Protein AF-0000000084349546 (afdb_homodimer)

Organism: NCBI:txid76758

Nearest PDB structures (foldseek):
  8chu-assembly1_A  TM=6.123E-01  e=2.687E+00  Homo sapiens
  8chv-assembly1_D  TM=4.079E-01  e=4.717E+00  Homo sapiens
  2wuq-assembly1_B  TM=2.872E-01  e=3.767E+00  Streptomyces cacaoi
  4lid-assembly1_B  TM=3.387E-01  e=3.366E+00  Sulfolobus spindle-shaped virus 1
  8chu-assembly1_A  TM=6.122E-01  e=2.687E+00  Homo sapiens

Sequence (154 aa):
MARKQFAHHEAVSAVVPGESGYSAAVAVKALDGMGAPRFHKILEGQTFKTASDADDAAAARFEHLIDVDAEGQLIWDMARKQFAHHEAVSAVVPGESGYSAAVAVKALDGMGAPRFHKILEGQTFKTASDADDAAAARFEHLIDVDAEGQLIWD

Foldseek 3Di:
DDWDDADFKIKDWDWDADPQAIFTWIWIDTPVRPDGTDIGTDPPPDHDHYRVVRRVVNNVQVVQFDHQDPVRDTDGD/DDWDDADFKIKDWDWDADPQAIFTWIWIDTPVRPDGTDIGTDPPPDHDHYRVVRRVVNNVQVVQFDHQDPVRDTDGD

Structure (mmCIF, N/CA/C/O backbone):
data_AF-0000000084349546-model_v1
#
loop_
_entity.id
_entity.type
_entity.pdbx_description
1 polymer 'Uncharacterized protein'
#
loop_
_atom_site.group_PDB
_atom_site.id
_atom_site.type_symbol
_atom_site.label_atom_id
_atom_site.label_alt_id
_atom_site.label_comp_id
_atom_site.label_asym_id
_atom_site.label_entity_id
_atom_site.label_seq_id
_atom_site.pdbx_PDB_ins_code
_atom_site.Cartn_x
_atom_site.Cartn_y
_atom_site.Cartn_z
_atom_site.occupancy
_atom_site.B_iso_or_equiv
_atom_site.auth_seq_id
_atom_site.auth_comp_id
_atom_site.auth_asym_id
_atom_site.auth_atom_id
_atom_site.pdbx_PDB_model_num
ATOM 1 N N . MET A 1 1 ? 3.475 -6.93 2.195 1 87.31 1 MET A N 1
ATOM 2 C CA . MET A 1 1 ? 3.238 -6.047 1.057 1 87.31 1 MET A CA 1
ATOM 3 C C . MET A 1 1 ? 4.512 -5.863 0.239 1 87.31 1 MET A C 1
ATOM 5 O O . MET A 1 1 ? 5.391 -5.082 0.615 1 87.31 1 MET A O 1
ATOM 9 N N . ALA A 1 2 ? 4.586 -6.758 -0.776 1 93.69 2 ALA A N 1
ATOM 10 C CA . ALA A 1 2 ? 5.789 -6.777 -1.604 1 93.69 2 ALA A CA 1
ATOM 11 C C . ALA A 1 2 ? 6.055 -5.402 -2.217 1 93.69 2 ALA A C 1
ATOM 13 O O . ALA A 1 2 ? 5.125 -4.715 -2.639 1 93.69 2 ALA A O 1
ATOM 14 N N . ARG A 1 3 ? 7.402 -5.043 -2.281 1 95.06 3 ARG A N 1
ATOM 15 C CA . ARG A 1 3 ? 7.754 -3.705 -2.744 1 95.06 3 ARG A CA 1
ATOM 16 C C . ARG A 1 3 ? 8.977 -3.744 -3.658 1 95.06 3 ARG A C 1
ATOM 18 O O . ARG A 1 3 ? 9.875 -4.562 -3.465 1 95.06 3 ARG A O 1
ATOM 25 N N . LYS A 1 4 ? 8.906 -2.834 -4.605 1 96.75 4 LYS A N 1
ATOM 26 C CA . LYS A 1 4 ? 10.039 -2.561 -5.477 1 96.75 4 LYS A CA 1
ATOM 27 C C . LYS A 1 4 ? 10.18 -1.064 -5.75 1 96.75 4 LYS A C 1
ATOM 29 O O . LYS A 1 4 ? 9.18 -0.348 -5.828 1 96.75 4 LYS A O 1
ATOM 34 N N . GLN A 1 5 ? 11.477 -0.634 -5.77 1 96.19 5 GLN A N 1
ATOM 35 C CA . GLN A 1 5 ? 11.742 0.737 -6.195 1 96.19 5 GLN A CA 1
ATOM 36 C C . GLN A 1 5 ? 12.406 0.768 -7.57 1 96.19 5 GLN A C 1
ATOM 38 O O . GLN A 1 5 ? 13.352 0.016 -7.824 1 96.19 5 GLN A O 1
ATOM 43 N N . PHE A 1 6 ? 11.875 1.574 -8.414 1 96.88 6 PHE A N 1
ATOM 44 C CA . PHE A 1 6 ? 12.414 1.753 -9.758 1 96.88 6 PHE A CA 1
ATOM 45 C C . PHE A 1 6 ? 12.961 3.162 -9.938 1 96.88 6 PHE A C 1
ATOM 47 O O . PHE A 1 6 ? 13.133 3.896 -8.969 1 96.88 6 PHE A O 1
ATOM 54 N N . ALA A 1 7 ? 13.289 3.516 -11.219 1 95.81 7 ALA A N 1
ATOM 55 C CA . ALA A 1 7 ? 13.992 4.773 -11.469 1 95.81 7 ALA A CA 1
ATOM 56 C C . ALA A 1 7 ? 13.172 5.961 -10.977 1 95.81 7 ALA A C 1
ATOM 58 O O . ALA A 1 7 ? 13.711 6.879 -10.352 1 95.81 7 ALA A O 1
ATOM 59 N N . HIS A 1 8 ? 11.844 5.93 -11.211 1 94.81 8 HIS A N 1
ATOM 60 C CA . HIS A 1 8 ? 11.047 7.125 -10.945 1 94.81 8 HIS A CA 1
ATOM 61 C C . HIS A 1 8 ? 9.867 6.809 -10.031 1 94.81 8 HIS A C 1
ATOM 63 O O . HIS A 1 8 ? 9.172 7.715 -9.57 1 94.81 8 HIS A O 1
ATOM 69 N N . HIS A 1 9 ? 9.711 5.504 -9.766 1 96.31 9 HIS A N 1
ATOM 70 C CA . HIS A 1 9 ? 8.508 5.102 -9.047 1 96.31 9 HIS A CA 1
ATOM 71 C C . HIS A 1 9 ? 8.82 4.047 -7.992 1 96.31 9 HIS A C 1
ATOM 73 O O . HIS A 1 9 ? 9.805 3.311 -8.117 1 96.31 9 HIS A O 1
ATOM 79 N N . GLU A 1 10 ? 7.996 4.055 -6.941 1 96.75 10 GLU A N 1
ATOM 80 C CA . GLU A 1 10 ? 7.871 2.891 -6.07 1 96.75 10 GLU A CA 1
ATOM 81 C C . GLU A 1 10 ? 6.582 2.121 -6.355 1 96.75 10 GLU A C 1
ATOM 83 O O . GLU A 1 10 ? 5.555 2.719 -6.684 1 96.75 10 GLU A O 1
ATOM 88 N N . ALA A 1 11 ? 6.68 0.809 -6.277 1 97.5 11 ALA A N 1
ATOM 89 C CA . ALA A 1 11 ? 5.527 -0.067 -6.469 1 97.5 11 ALA A CA 1
ATOM 90 C C . ALA A 1 11 ? 5.344 -1.002 -5.273 1 97.5 11 ALA A C 1
ATOM 92 O O . ALA A 1 11 ? 6.32 -1.515 -4.727 1 97.5 11 ALA A O 1
ATOM 93 N N . VAL A 1 12 ? 4.098 -1.207 -4.844 1 96.88 12 VAL A N 1
ATOM 94 C CA . VAL A 1 12 ? 3.768 -2.082 -3.723 1 96.88 12 VAL A CA 1
ATOM 95 C C . VAL A 1 12 ? 2.594 -2.982 -4.102 1 96.88 12 VAL A C 1
ATOM 97 O O . VAL A 1 12 ? 1.617 -2.523 -4.695 1 96.88 12 VAL A O 1
ATOM 100 N N . SER A 1 13 ? 2.764 -4.273 -3.771 1 96.81 13 SER A N 1
ATOM 101 C CA . SER A 1 13 ? 1.6 -5.137 -3.934 1 96.81 13 SER A CA 1
ATOM 102 C C . SER A 1 13 ? 0.464 -4.715 -3.008 1 96.81 13 SER A C 1
ATOM 104 O O . SER A 1 13 ? 0.704 -4.293 -1.874 1 96.81 13 SER A O 1
ATOM 106 N N . ALA A 1 14 ? -0.783 -4.91 -3.537 1 94.75 14 ALA A N 1
ATOM 107 C CA . ALA A 1 14 ? -1.942 -4.398 -2.811 1 94.75 14 ALA A CA 1
ATOM 108 C C . ALA A 1 14 ? -3.188 -5.227 -3.113 1 94.75 14 ALA A C 1
ATOM 110 O O . ALA A 1 14 ? -3.137 -6.168 -3.908 1 94.75 14 ALA A O 1
ATOM 111 N N . VAL A 1 15 ? -4.211 -4.875 -2.279 1 94.38 15 VAL A N 1
ATOM 112 C CA . VAL A 1 15 ? -5.535 -5.469 -2.453 1 94.38 15 VAL A CA 1
ATOM 113 C C . VAL A 1 15 ? -6.582 -4.367 -2.584 1 94.38 15 VAL A C 1
ATOM 115 O O . VAL A 1 15 ? -6.535 -3.365 -1.865 1 94.38 15 VAL A O 1
ATOM 118 N N . VAL A 1 16 ? -7.496 -4.543 -3.506 1 89.56 16 VAL A N 1
ATOM 119 C CA . VAL A 1 16 ? -8.578 -3.582 -3.689 1 89.56 16 VAL A CA 1
ATOM 120 C C . VAL A 1 16 ? -9.922 -4.27 -3.471 1 89.56 16 VAL A C 1
ATOM 122 O O . VAL A 1 16 ? -10.25 -5.246 -4.152 1 89.56 16 VAL A O 1
ATOM 125 N N . PRO A 1 17 ? -10.633 -3.744 -2.445 1 86.62 17 PRO A N 1
ATOM 126 C CA . PRO A 1 17 ? -11.984 -4.301 -2.291 1 86.62 17 PRO A CA 1
ATOM 127 C C . PRO A 1 17 ? -12.914 -3.92 -3.439 1 86.62 17 PRO A C 1
ATOM 129 O O . PRO A 1 17 ? -12.789 -2.83 -4.004 1 86.62 17 PRO A O 1
ATOM 132 N N . GLY A 1 18 ? -13.773 -4.871 -3.818 1 81.88 18 GLY A N 1
ATOM 133 C CA . GLY A 1 18 ? -14.797 -4.613 -4.816 1 81.88 18 GLY A CA 1
ATOM 134 C C . GLY A 1 18 ? -16.141 -5.215 -4.465 1 81.88 18 GLY A C 1
ATOM 135 O O . GLY A 1 18 ? -16.297 -5.797 -3.391 1 81.88 18 GLY A O 1
ATOM 136 N N . GLU A 1 19 ? -17.125 -4.984 -5.324 1 82.5 19 GLU A N 1
ATOM 137 C CA . GLU A 1 19 ? -18.484 -5.449 -5.105 1 82.5 19 GLU A CA 1
ATOM 138 C C . GLU A 1 19 ? -18.547 -6.969 -5.008 1 82.5 19 GLU A C 1
ATOM 140 O O . GLU A 1 19 ? -19.328 -7.52 -4.223 1 82.5 19 GLU A O 1
ATOM 145 N N . SER A 1 20 ? -17.75 -7.68 -5.766 1 85.88 20 SER A N 1
ATOM 146 C CA . SER A 1 20 ? -17.812 -9.133 -5.848 1 85.88 20 SER A CA 1
ATOM 147 C C . SER A 1 20 ? -16.688 -9.781 -5.062 1 85.88 20 SER A C 1
ATOM 1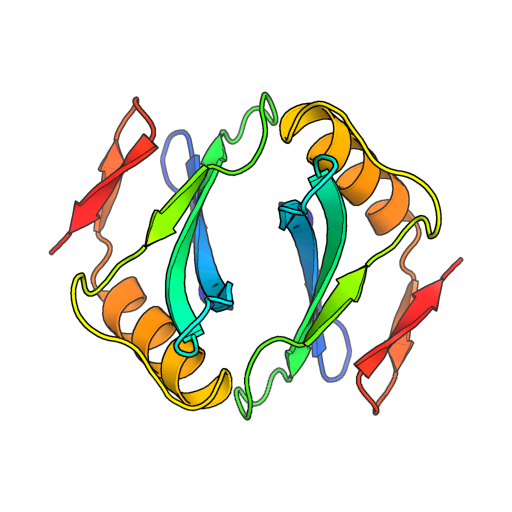49 O O . SER A 1 20 ? -16.453 -10.992 -5.172 1 85.88 20 SER A O 1
ATOM 151 N N . GLY A 1 21 ? -16.031 -9.008 -4.316 1 91.5 21 GLY A N 1
ATOM 152 C CA . GLY A 1 21 ? -14.891 -9.547 -3.588 1 91.5 21 GLY A CA 1
ATOM 153 C C . GLY A 1 21 ? -13.68 -8.633 -3.625 1 91.5 21 GLY A C 1
ATOM 154 O O . GLY A 1 21 ? -13.805 -7.418 -3.488 1 91.5 21 GLY A O 1
ATOM 155 N N . TYR A 1 22 ? -12.523 -9.344 -3.73 1 93.56 22 TYR A N 1
ATOM 156 C CA . TYR A 1 22 ? -11.266 -8.609 -3.688 1 93.56 22 TYR A CA 1
ATOM 157 C C . TYR A 1 22 ? -10.453 -8.844 -4.957 1 93.56 22 TYR A C 1
ATOM 159 O O . TYR A 1 22 ? -10.547 -9.906 -5.574 1 93.56 22 TYR A O 1
ATOM 167 N N . SER A 1 23 ? -9.742 -7.859 -5.344 1 94.69 23 SER A N 1
ATOM 168 C CA . SER A 1 23 ? -8.859 -7.98 -6.496 1 94.69 23 SER A CA 1
ATOM 169 C C . SER A 1 23 ? -7.402 -7.746 -6.102 1 94.69 23 SER A C 1
ATOM 171 O O . SER A 1 23 ? -7.117 -6.98 -5.18 1 94.69 23 SER A O 1
ATOM 173 N N . ALA A 1 24 ? -6.555 -8.461 -6.867 1 96.56 24 ALA A N 1
ATOM 174 C CA . ALA A 1 24 ? -5.129 -8.164 -6.781 1 96.56 24 ALA A CA 1
ATOM 175 C C . ALA A 1 24 ? -4.801 -6.852 -7.492 1 96.56 24 ALA A C 1
ATOM 177 O O . ALA A 1 24 ? -5.371 -6.551 -8.547 1 96.56 24 ALA A O 1
ATOM 178 N N . ALA A 1 25 ? -3.891 -6.105 -6.867 1 96 25 ALA A N 1
ATOM 179 C CA . ALA A 1 25 ? -3.535 -4.809 -7.441 1 96 25 ALA A CA 1
ATOM 180 C C . ALA A 1 25 ? -2.072 -4.473 -7.172 1 96 25 ALA A C 1
ATOM 182 O O . ALA A 1 25 ? -1.378 -5.207 -6.465 1 96 25 ALA A O 1
ATOM 183 N N . VAL A 1 26 ? -1.565 -3.502 -7.785 1 97.25 26 VAL A N 1
ATOM 184 C CA . VAL A 1 26 ? -0.281 -2.857 -7.535 1 97.25 26 VAL A CA 1
ATOM 185 C C . VAL A 1 26 ? -0.484 -1.353 -7.363 1 97.25 26 VAL A C 1
ATOM 187 O O . VAL A 1 26 ? -1.122 -0.707 -8.195 1 97.25 26 VAL A O 1
ATOM 190 N N . ALA A 1 27 ? -0.061 -0.833 -6.27 1 96.06 27 ALA A N 1
ATOM 191 C CA . ALA A 1 27 ? -0.014 0.611 -6.055 1 96.06 27 ALA A CA 1
ATOM 192 C C . ALA A 1 27 ? 1.32 1.189 -6.52 1 96.06 27 ALA A C 1
ATOM 194 O O . ALA A 1 27 ? 2.385 0.689 -6.145 1 96.06 27 ALA A O 1
ATOM 195 N N . VAL A 1 28 ? 1.267 2.246 -7.387 1 96.88 28 VAL A N 1
ATOM 196 C CA . VAL A 1 28 ? 2.463 2.885 -7.922 1 96.88 28 VAL A CA 1
ATOM 197 C C . VAL A 1 28 ? 2.477 4.363 -7.539 1 96.88 28 VAL A C 1
ATOM 199 O O . VAL A 1 28 ? 1.484 5.066 -7.727 1 96.88 28 VAL A O 1
ATOM 202 N N . LYS A 1 29 ? 3.537 4.84 -6.926 1 95.81 29 LYS A N 1
ATOM 203 C CA . LYS A 1 29 ? 3.691 6.258 -6.609 1 95.81 29 LYS A CA 1
ATOM 204 C C . LYS A 1 29 ? 5.035 6.789 -7.094 1 95.81 29 LYS A C 1
ATOM 206 O O . LYS A 1 29 ? 6.055 6.098 -6.996 1 95.81 29 LYS A O 1
ATOM 211 N N . ALA A 1 30 ? 5.004 8.031 -7.578 1 95.25 30 ALA A N 1
ATOM 212 C CA . ALA A 1 30 ? 6.25 8.68 -7.973 1 95.25 30 ALA A CA 1
ATOM 213 C C . ALA A 1 30 ? 7.145 8.93 -6.762 1 95.25 30 ALA A C 1
ATOM 215 O O . ALA A 1 30 ? 6.652 9.25 -5.676 1 95.25 30 ALA A O 1
ATOM 216 N N . LEU A 1 31 ? 8.484 8.867 -7.004 1 94.19 31 LEU A N 1
ATOM 217 C CA . LEU A 1 31 ? 9.438 8.977 -5.906 1 94.19 31 LEU A CA 1
ATOM 218 C C . LEU A 1 31 ? 9.562 10.43 -5.441 1 94.19 31 LEU A C 1
ATOM 220 O O . LEU A 1 31 ? 10.039 10.688 -4.336 1 94.19 31 LEU A O 1
ATOM 224 N N . ASP A 1 32 ? 9.188 11.289 -6.324 1 88.69 32 ASP A N 1
ATOM 225 C CA . ASP A 1 32 ? 9.297 12.688 -5.934 1 88.69 32 ASP A CA 1
ATOM 226 C C . ASP A 1 32 ? 8.148 13.102 -5.016 1 88.69 32 ASP A C 1
ATOM 228 O O . ASP A 1 32 ? 8.109 14.227 -4.527 1 88.69 32 ASP A O 1
ATOM 232 N N . GLY A 1 33 ? 7.246 12.234 -4.75 1 82.5 33 GLY A N 1
ATOM 233 C CA . GLY A 1 33 ? 6.203 12.406 -3.754 1 82.5 33 GLY A CA 1
ATOM 234 C C . GLY A 1 33 ? 4.992 13.164 -4.281 1 82.5 33 GLY A C 1
ATOM 235 O O . GLY A 1 33 ? 4.012 13.352 -3.562 1 82.5 33 GLY A O 1
ATOM 236 N N . MET A 1 34 ? 5.129 13.516 -5.5 1 80.44 34 MET A N 1
ATOM 237 C CA . MET A 1 34 ? 4.027 14.281 -6.078 1 80.44 34 MET A CA 1
ATOM 238 C C . MET A 1 34 ? 2.916 13.359 -6.562 1 80.44 34 MET A C 1
ATOM 240 O O . MET A 1 34 ? 3.184 12.32 -7.16 1 80.44 34 MET A O 1
ATOM 244 N N . GLY A 1 35 ? 1.755 13.758 -6.094 1 83.88 35 GLY A N 1
ATOM 245 C CA . GLY A 1 35 ? 0.602 13.008 -6.566 1 83.88 35 GLY A CA 1
ATOM 246 C C . GLY A 1 35 ? 0.258 11.82 -5.688 1 83.88 35 GLY A C 1
ATOM 247 O O . GLY A 1 35 ? 1.022 11.469 -4.785 1 83.88 35 GLY A O 1
ATOM 248 N N . ALA A 1 36 ? -0.861 11.227 -5.816 1 90.94 36 ALA A N 1
ATOM 249 C CA . ALA A 1 36 ? -1.349 10.07 -5.07 1 90.94 36 ALA A CA 1
ATOM 250 C C . ALA A 1 36 ? -0.912 8.766 -5.73 1 90.94 36 ALA A C 1
ATOM 252 O O . ALA A 1 36 ? -0.563 8.75 -6.914 1 90.94 36 ALA A O 1
ATOM 253 N N . PRO A 1 37 ? -0.822 7.699 -4.934 1 93.94 37 PRO A N 1
ATOM 254 C CA . PRO A 1 37 ? -0.562 6.41 -5.578 1 93.94 37 PRO A CA 1
ATOM 255 C C . PRO A 1 37 ? -1.616 6.047 -6.621 1 93.94 37 PRO A C 1
ATOM 257 O O . PRO A 1 37 ? -2.803 6.324 -6.426 1 93.94 37 PRO A O 1
ATOM 260 N N . ARG A 1 38 ? -1.111 5.527 -7.781 1 91.56 38 ARG A N 1
ATOM 261 C CA . ARG A 1 38 ? -1.991 4.941 -8.789 1 91.56 38 ARG A CA 1
ATOM 262 C C . ARG A 1 38 ? -2.16 3.441 -8.562 1 91.56 38 ARG A C 1
ATOM 264 O O . ARG A 1 38 ? -1.175 2.709 -8.453 1 91.56 38 ARG A O 1
ATOM 271 N N . PHE A 1 39 ? -3.512 3.068 -8.5 1 92.06 39 PHE A N 1
ATOM 272 C CA . PHE A 1 39 ? -3.781 1.653 -8.266 1 92.06 39 PHE A CA 1
ATOM 273 C C . PHE A 1 39 ? -4.031 0.926 -9.578 1 92.06 39 PHE A C 1
ATOM 275 O O . PHE A 1 39 ? -4.895 1.328 -10.367 1 92.06 39 PHE A O 1
ATOM 282 N N . HIS A 1 40 ? -3.326 -0.122 -9.828 1 94.69 40 HIS A N 1
ATOM 283 C CA . HIS A 1 40 ? -3.506 -0.989 -10.984 1 94.69 40 HIS A CA 1
ATOM 284 C C . HIS A 1 40 ? -4.047 -2.354 -10.578 1 94.69 40 HIS A C 1
ATOM 286 O O . HIS A 1 40 ? -3.342 -3.143 -9.945 1 94.69 40 HIS A O 1
ATOM 292 N N . LYS A 1 41 ? -5.273 -2.576 -10.898 1 93.88 41 LYS A N 1
ATOM 293 C CA . LYS A 1 41 ? -5.715 -3.963 -10.773 1 93.88 41 LYS A CA 1
ATOM 294 C C . LYS A 1 41 ? -4.918 -4.879 -11.703 1 93.88 41 LYS A C 1
ATOM 296 O O . LYS A 1 41 ? -4.672 -4.539 -12.859 1 93.88 41 LYS A O 1
ATOM 301 N N . ILE A 1 42 ? -4.551 -5.895 -11.062 1 96.62 42 ILE A N 1
ATOM 302 C CA . ILE A 1 42 ? -3.807 -6.863 -11.859 1 96.62 42 ILE A CA 1
ATOM 303 C C . ILE A 1 42 ? -4.551 -8.195 -11.875 1 96.62 42 ILE A C 1
ATOM 305 O O . ILE A 1 42 ? -5.473 -8.414 -11.086 1 96.62 42 ILE A O 1
ATOM 309 N N . LEU A 1 43 ? -4.195 -9.078 -12.75 1 94.94 43 LEU A N 1
ATOM 310 C CA . LEU A 1 43 ? -4.938 -10.312 -12.961 1 94.94 43 LEU A CA 1
ATOM 311 C C . LEU A 1 43 ? -6.375 -10.023 -13.367 1 94.94 43 LEU A C 1
ATOM 313 O O . LEU A 1 43 ? -7.316 -10.523 -12.75 1 94.94 43 LEU A O 1
ATOM 317 N N . GLU A 1 44 ? -6.488 -9.281 -14.398 1 88.62 44 GLU A N 1
ATOM 318 C CA . GLU A 1 44 ? -7.789 -8.797 -14.859 1 88.62 44 GLU A CA 1
ATOM 319 C C . GLU A 1 44 ? -8.773 -9.953 -15.039 1 88.62 44 GLU A C 1
ATOM 321 O O . GLU A 1 44 ? -8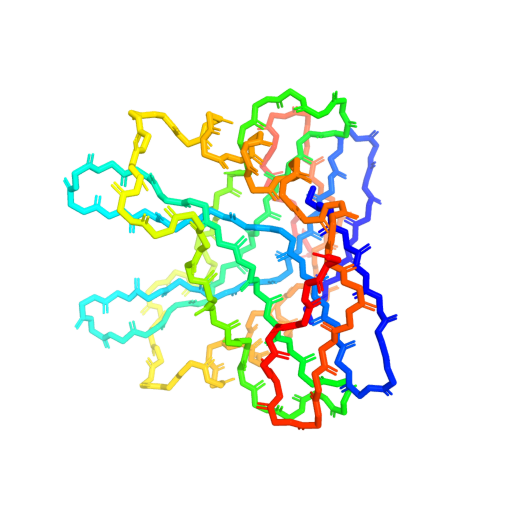.422 -10.992 -15.586 1 88.62 44 GLU A O 1
ATOM 326 N N . GLY A 1 45 ? -9.93 -9.734 -14.617 1 88.06 45 GLY A N 1
ATOM 327 C CA . GLY A 1 45 ? -10.969 -10.742 -14.742 1 88.06 45 GLY A CA 1
ATOM 328 C C . GLY A 1 45 ? -11.016 -11.703 -13.57 1 88.06 45 GLY A C 1
ATOM 329 O O . GLY A 1 45 ? -11.938 -12.508 -13.461 1 88.06 45 GLY A O 1
ATOM 330 N N . GLN A 1 46 ? -10.078 -11.672 -12.773 1 93.38 46 GLN A N 1
ATOM 331 C CA . GLN A 1 46 ? -10.031 -12.562 -11.617 1 93.38 46 GLN A CA 1
ATOM 332 C C . GLN A 1 46 ? -10.383 -11.82 -10.336 1 93.38 46 GLN A C 1
ATOM 334 O O . GLN A 1 46 ? -9.852 -10.742 -10.07 1 93.38 46 GLN A O 1
ATOM 339 N N . THR A 1 47 ? -11.375 -12.367 -9.609 1 94.88 47 THR A N 1
ATOM 340 C CA . THR A 1 47 ? -11.719 -11.891 -8.273 1 94.88 47 THR A CA 1
ATOM 341 C C . THR A 1 47 ? -11.578 -13.008 -7.25 1 94.88 47 THR A C 1
ATOM 343 O O . THR A 1 47 ? -11.625 -14.188 -7.598 1 94.88 47 THR A O 1
ATOM 346 N N . PHE A 1 48 ? -11.344 -12.531 -6.027 1 96.31 48 PHE A N 1
ATOM 347 C CA . PHE A 1 48 ? -11.109 -13.492 -4.957 1 96.31 48 PHE A CA 1
ATOM 348 C C . PHE A 1 48 ? -12.141 -13.32 -3.846 1 96.31 48 PHE A C 1
ATOM 350 O O . PHE A 1 48 ? -12.578 -12.203 -3.566 1 96.31 48 PHE A O 1
ATOM 357 N N . LYS A 1 49 ? -12.492 -14.336 -3.211 1 94.56 49 LYS A N 1
ATOM 358 C CA . LYS A 1 49 ? -13.484 -14.289 -2.139 1 94.56 49 LYS A CA 1
ATOM 359 C C . LYS A 1 49 ? -12.922 -13.602 -0.898 1 94.56 49 LYS A C 1
ATOM 361 O O . LYS A 1 49 ? -13.641 -12.883 -0.199 1 94.56 49 LYS A O 1
ATOM 366 N N . THR A 1 50 ? -11.633 -13.812 -0.691 1 93.25 50 THR A N 1
ATOM 367 C CA . THR A 1 50 ? -11.062 -13.242 0.521 1 93.25 50 THR A CA 1
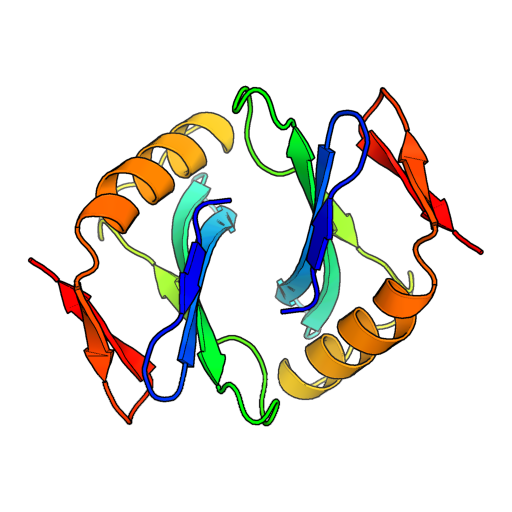ATOM 368 C C . THR A 1 50 ? -9.93 -12.281 0.18 1 93.25 50 THR A C 1
ATOM 370 O O . THR A 1 50 ? -9.258 -12.43 -0.845 1 93.25 50 THR A O 1
ATOM 373 N N . ALA A 1 51 ? -9.758 -11.383 1.087 1 93.38 51 ALA A N 1
ATOM 374 C CA . ALA A 1 51 ? -8.648 -10.445 0.944 1 93.38 51 ALA A CA 1
ATOM 375 C C . ALA A 1 51 ? -7.312 -11.18 0.948 1 93.38 51 ALA A C 1
ATOM 377 O O . ALA A 1 51 ? -6.383 -10.789 0.235 1 93.38 51 ALA A O 1
ATOM 378 N N . SER A 1 52 ? -7.219 -12.211 1.775 1 94.12 52 SER A N 1
ATOM 379 C CA . SER A 1 52 ? -5.977 -12.969 1.905 1 94.12 52 SER A CA 1
ATOM 380 C C . SER A 1 52 ? -5.586 -13.625 0.584 1 94.12 52 SER A C 1
ATOM 382 O O . SER A 1 52 ? -4.418 -13.594 0.191 1 94.12 52 SER A O 1
ATOM 384 N N . ASP A 1 53 ? -6.543 -14.188 -0.072 1 94.75 53 ASP A N 1
ATOM 385 C CA . ASP A 1 53 ? -6.262 -14.812 -1.362 1 94.75 53 ASP A CA 1
ATOM 386 C C . ASP A 1 53 ? -5.809 -13.773 -2.385 1 94.75 53 ASP A C 1
ATOM 388 O O . ASP A 1 53 ? -4.883 -14.023 -3.162 1 94.75 53 ASP A O 1
ATOM 392 N N . ALA A 1 54 ? -6.488 -12.711 -2.381 1 95.31 54 ALA A N 1
ATOM 393 C CA . ALA A 1 54 ? -6.125 -11.633 -3.299 1 95.31 54 ALA A CA 1
ATOM 394 C C . ALA A 1 54 ? -4.707 -11.141 -3.027 1 95.31 54 ALA A C 1
ATOM 396 O O . ALA A 1 54 ? -3.947 -10.867 -3.961 1 95.31 54 ALA A O 1
ATOM 397 N N . ASP A 1 55 ? -4.359 -11.016 -1.771 1 95.88 55 ASP A N 1
ATOM 398 C CA . ASP A 1 55 ? -3.031 -10.562 -1.366 1 95.88 55 ASP A CA 1
ATOM 399 C C . ASP A 1 55 ? -1.951 -11.531 -1.834 1 95.88 55 ASP A C 1
ATOM 401 O O . ASP A 1 55 ? -0.903 -11.117 -2.33 1 95.88 55 ASP A O 1
ATOM 405 N N . ASP A 1 56 ? -2.174 -12.805 -1.637 1 95.56 56 ASP A N 1
ATOM 406 C CA . ASP A 1 56 ? -1.227 -13.82 -2.086 1 95.56 56 ASP A CA 1
ATOM 407 C C . ASP A 1 56 ? -1.021 -13.75 -3.598 1 95.56 56 ASP A C 1
ATOM 409 O O . ASP A 1 56 ? 0.11 -13.836 -4.078 1 95.56 56 ASP A O 1
ATOM 413 N N . ALA A 1 57 ? -2.107 -13.594 -4.246 1 96.5 57 ALA A N 1
ATOM 414 C CA . ALA A 1 57 ? -2.047 -13.516 -5.703 1 96.5 57 ALA A CA 1
ATOM 415 C C . ALA A 1 57 ? -1.295 -12.266 -6.148 1 96.5 57 ALA A C 1
ATOM 417 O O . ALA A 1 57 ? -0.485 -12.312 -7.078 1 96.5 57 ALA A O 1
ATOM 418 N N . ALA A 1 58 ? -1.632 -11.148 -5.551 1 96.88 58 ALA A N 1
ATOM 419 C CA . ALA A 1 58 ? -0.935 -9.906 -5.859 1 96.88 58 ALA A CA 1
ATOM 420 C C . ALA A 1 58 ? 0.569 -10.055 -5.645 1 96.88 58 ALA A C 1
ATOM 422 O O . ALA A 1 58 ? 1.365 -9.656 -6.5 1 96.88 58 ALA A O 1
ATOM 423 N N . ALA A 1 59 ? 0.95 -10.641 -4.5 1 96.56 59 ALA A N 1
ATOM 424 C CA . ALA A 1 59 ? 2.359 -10.82 -4.164 1 96.56 59 ALA A CA 1
ATOM 425 C C . ALA A 1 59 ? 3.055 -11.719 -5.18 1 96.56 59 ALA A C 1
ATOM 427 O O . ALA A 1 59 ? 4.176 -11.438 -5.609 1 96.56 59 ALA A O 1
ATOM 428 N N . ALA A 1 60 ? 2.357 -12.773 -5.504 1 96.31 60 ALA A N 1
ATOM 429 C CA . ALA A 1 60 ? 2.93 -13.719 -6.461 1 96.31 60 ALA A CA 1
ATOM 430 C C . ALA A 1 60 ? 3.154 -13.047 -7.816 1 96.31 60 ALA A C 1
ATOM 432 O O . ALA A 1 60 ? 4.227 -13.188 -8.414 1 96.31 60 ALA A O 1
ATOM 433 N N . ARG A 1 61 ? 2.146 -12.344 -8.328 1 97.06 61 ARG A N 1
ATOM 434 C CA . ARG A 1 61 ? 2.281 -11.68 -9.625 1 97.06 61 ARG A CA 1
ATOM 435 C C . ARG A 1 61 ? 3.328 -10.57 -9.562 1 97.06 61 ARG A C 1
ATOM 437 O O . ARG A 1 61 ? 4.055 -10.344 -10.531 1 97.06 61 ARG A O 1
ATOM 444 N N . PHE A 1 62 ? 3.422 -9.891 -8.43 1 97.38 62 PHE A N 1
ATOM 445 C CA . PHE A 1 62 ? 4.336 -8.773 -8.211 1 97.38 62 PHE A CA 1
ATOM 446 C C . PHE A 1 62 ? 5.781 -9.211 -8.398 1 97.38 62 PHE A C 1
ATOM 448 O O . PHE A 1 62 ? 6.617 -8.43 -8.859 1 97.38 62 PHE A O 1
ATOM 455 N N . GLU A 1 63 ? 6.09 -10.461 -8.117 1 97.38 63 GLU A N 1
ATOM 456 C CA . GLU A 1 63 ? 7.441 -10.984 -8.305 1 97.38 63 GLU A CA 1
ATOM 457 C C . GLU A 1 63 ? 7.883 -10.859 -9.758 1 97.38 63 GLU A C 1
ATOM 459 O O . GLU A 1 63 ? 9.078 -10.742 -10.039 1 97.38 63 GLU A O 1
ATOM 464 N N . HIS A 1 64 ? 6.965 -10.797 -10.609 1 97.75 64 HIS A N 1
ATOM 465 C CA . HIS A 1 64 ? 7.254 -10.773 -12.039 1 97.75 64 HIS A CA 1
ATOM 466 C C . HIS A 1 64 ? 7.277 -9.344 -12.57 1 97.75 64 HIS A C 1
ATOM 468 O O . HIS A 1 64 ? 7.484 -9.125 -13.773 1 97.75 64 HIS A O 1
ATOM 474 N N . LEU A 1 65 ? 7.008 -8.391 -11.75 1 98.19 65 LEU A N 1
ATOM 475 C CA . LEU A 1 65 ? 7.113 -6.992 -12.148 1 98.19 65 LEU A CA 1
ATOM 476 C C . LEU A 1 65 ? 8.57 -6.609 -12.398 1 98.19 65 LEU A C 1
ATOM 478 O O . LEU A 1 65 ? 9.398 -6.676 -11.484 1 98.19 65 LEU A O 1
ATOM 482 N N . ILE A 1 66 ? 8.828 -6.164 -13.617 1 97.94 66 ILE A N 1
ATOM 483 C CA . ILE A 1 66 ? 10.234 -5.957 -13.93 1 97.94 66 ILE A CA 1
ATOM 484 C C . ILE A 1 66 ? 10.555 -4.465 -13.93 1 97.94 66 ILE A C 1
ATOM 486 O O . ILE A 1 66 ? 11.711 -4.07 -13.75 1 97.94 66 ILE A O 1
ATOM 490 N N . ASP A 1 67 ? 9.547 -3.678 -14.227 1 98.06 67 ASP A N 1
ATOM 491 C CA . ASP A 1 67 ? 9.781 -2.236 -14.25 1 98.06 67 ASP A CA 1
ATOM 492 C C . ASP A 1 67 ? 8.469 -1.466 -14.195 1 98.06 67 ASP A C 1
ATOM 494 O O . ASP A 1 67 ? 7.391 -2.055 -14.328 1 98.06 67 ASP A O 1
ATOM 498 N N . VAL A 1 68 ? 8.516 -0.231 -13.875 1 97.75 68 VAL A N 1
ATOM 499 C CA . VAL A 1 68 ? 7.469 0.766 -14.062 1 97.75 68 VAL A CA 1
ATOM 500 C C . VAL A 1 68 ? 7.973 1.88 -14.977 1 97.75 68 VAL A C 1
ATOM 502 O O . VAL A 1 68 ? 8.984 2.52 -14.68 1 97.75 68 VAL A O 1
ATOM 505 N N . ASP A 1 69 ? 7.254 2.156 -15.977 1 96.12 69 ASP A N 1
ATOM 506 C CA . ASP A 1 69 ? 7.797 3.119 -16.922 1 96.12 69 ASP A CA 1
ATOM 507 C C . ASP A 1 69 ? 7.574 4.551 -16.453 1 96.12 69 ASP A C 1
ATOM 509 O O . ASP A 1 69 ? 7.02 4.773 -15.367 1 96.12 69 ASP A O 1
ATOM 513 N N . ALA A 1 70 ? 7.996 5.508 -17.25 1 93.5 70 ALA A N 1
ATOM 514 C CA . ALA A 1 70 ? 8.008 6.906 -16.844 1 93.5 70 ALA A CA 1
ATOM 515 C C . ALA A 1 70 ? 6.594 7.41 -16.562 1 93.5 70 ALA A C 1
ATOM 517 O O . ALA A 1 70 ? 6.398 8.336 -15.781 1 93.5 70 ALA A O 1
ATOM 518 N N . GLU A 1 71 ? 5.551 6.801 -17.203 1 92.69 71 GLU A N 1
ATOM 519 C CA . GLU A 1 71 ? 4.16 7.219 -17.047 1 92.69 71 GLU A CA 1
ATOM 520 C C . GLU A 1 71 ? 3.484 6.445 -15.914 1 92.69 71 GLU A C 1
ATOM 522 O O . GLU A 1 71 ? 2.301 6.652 -15.633 1 92.69 71 GLU A O 1
ATOM 527 N N . GLY A 1 72 ? 4.188 5.543 -15.312 1 94.38 72 GLY A N 1
ATOM 528 C CA . GLY A 1 72 ? 3.648 4.816 -14.18 1 94.38 72 GLY A CA 1
ATOM 529 C C . GLY A 1 72 ? 2.963 3.521 -14.562 1 94.38 72 GLY A C 1
ATOM 530 O O . GLY A 1 72 ? 2.18 2.971 -13.789 1 94.38 72 GLY A O 1
ATOM 531 N N . GLN A 1 73 ? 3.256 3.082 -15.867 1 96.88 73 GLN A N 1
ATOM 532 C CA . GLN A 1 73 ? 2.666 1.819 -16.297 1 96.88 73 GLN A CA 1
ATOM 533 C C . GLN A 1 73 ? 3.559 0.64 -15.922 1 96.88 73 GLN A C 1
ATOM 535 O O . GLN A 1 73 ? 4.785 0.731 -16 1 96.88 73 GLN A O 1
ATOM 540 N N . LEU A 1 74 ? 2.865 -0.443 -15.609 1 98.06 74 LEU A N 1
ATOM 541 C CA . LEU A 1 74 ? 3.572 -1.642 -15.172 1 98.06 74 LEU A CA 1
ATOM 542 C C . LEU A 1 74 ? 4.176 -2.383 -16.359 1 98.06 74 LEU A C 1
ATOM 544 O O . LEU A 1 74 ? 3.523 -2.539 -17.391 1 98.06 74 LEU A O 1
ATOM 548 N N . ILE A 1 75 ? 5.414 -2.766 -16.172 1 98.12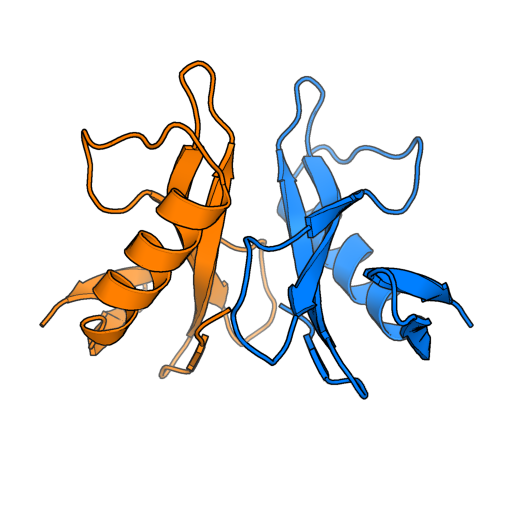 75 ILE A N 1
ATOM 549 C CA . ILE A 1 75 ? 6.094 -3.615 -17.141 1 98.12 75 ILE A CA 1
ATOM 550 C C . ILE A 1 75 ? 6.391 -4.977 -16.516 1 98.12 75 ILE A C 1
ATOM 552 O O . ILE A 1 75 ? 7.066 -5.059 -15.492 1 98.12 75 ILE A O 1
ATOM 556 N N . TRP A 1 76 ? 5.945 -5.965 -17.219 1 96.75 76 TRP A N 1
ATOM 557 C CA . TRP A 1 76 ? 6.02 -7.309 -16.656 1 96.75 76 TRP A CA 1
ATOM 558 C C . TRP A 1 76 ? 7.043 -8.156 -17.391 1 96.75 76 TRP A C 1
ATOM 560 O O . TRP A 1 76 ? 7.414 -7.84 -18.531 1 96.75 76 TRP A O 1
ATOM 570 N N . ASP A 1 77 ? 7.539 -9.266 -16.547 1 90.12 77 ASP A N 1
ATOM 571 C CA . ASP A 1 77 ? 8.453 -10.219 -17.172 1 90.12 77 ASP A CA 1
ATOM 572 C C . ASP A 1 77 ? 7.777 -10.977 -18.312 1 90.12 77 ASP A C 1
ATOM 574 O O . ASP A 1 77 ? 6.555 -11.133 -18.312 1 90.12 77 ASP A O 1
ATOM 578 N N . MET B 1 1 ? 4.762 6.297 -0.574 1 87.44 1 MET B N 1
ATOM 579 C CA . MET B 1 1 ? 4.012 5.484 0.379 1 87.44 1 MET B CA 1
ATOM 580 C C . MET B 1 1 ? 4.848 5.184 1.617 1 87.44 1 MET B C 1
ATOM 582 O O . MET B 1 1 ? 5.715 4.305 1.588 1 87.44 1 MET B O 1
ATOM 586 N N . ALA B 1 2 ? 4.637 6.105 2.584 1 93.75 2 ALA B N 1
ATOM 587 C CA . ALA B 1 2 ? 5.426 6.016 3.809 1 93.75 2 ALA B CA 1
ATOM 588 C C . ALA B 1 2 ? 5.297 4.637 4.449 1 93.75 2 ALA B C 1
ATOM 590 O O . ALA B 1 2 ? 4.207 4.059 4.473 1 93.75 2 ALA B O 1
ATOM 591 N N . ARG B 1 3 ? 6.48 4.137 5.008 1 95.06 3 ARG B N 1
ATOM 592 C CA . ARG B 1 3 ? 6.488 2.779 5.543 1 95.06 3 ARG B CA 1
ATOM 593 C C . ARG B 1 3 ? 7.273 2.709 6.848 1 95.06 3 ARG B C 1
ATOM 595 O O . ARG B 1 3 ? 8.258 3.426 7.023 1 95.06 3 ARG B O 1
ATOM 602 N N . LYS B 1 4 ? 6.758 1.84 7.688 1 96.75 4 LYS B N 1
ATOM 603 C CA . LYS B 1 4 ? 7.449 1.469 8.914 1 96.75 4 LYS B CA 1
ATOM 604 C C . LYS B 1 4 ? 7.316 -0.027 9.195 1 96.75 4 LYS B C 1
ATOM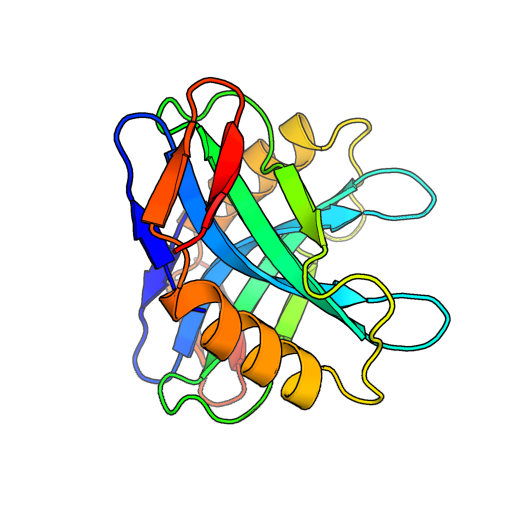 606 O O . LYS B 1 4 ? 6.289 -0.632 8.875 1 96.75 4 LYS B O 1
ATOM 611 N N . GLN B 1 5 ? 8.445 -0.596 9.695 1 96.25 5 GLN B N 1
ATOM 612 C CA . GLN B 1 5 ? 8.391 -1.978 10.156 1 96.25 5 GLN B CA 1
ATOM 613 C C . GLN B 1 5 ? 8.477 -2.049 11.68 1 96.25 5 GLN B C 1
ATOM 615 O O . GLN B 1 5 ? 9.32 -1.394 12.289 1 96.25 5 GLN B O 1
ATOM 620 N N . PHE B 1 6 ? 7.598 -2.771 12.25 1 96.88 6 PHE B N 1
ATOM 621 C CA . PHE B 1 6 ? 7.559 -2.979 13.695 1 96.88 6 PHE B CA 1
ATOM 622 C C . PHE B 1 6 ? 7.855 -4.43 14.039 1 96.88 6 PHE B C 1
ATOM 624 O O . PHE B 1 6 ? 8.312 -5.195 13.188 1 96.88 6 PHE B O 1
ATOM 631 N N . ALA B 1 7 ? 7.625 -4.789 15.336 1 95.81 7 ALA B N 1
ATOM 632 C CA . ALA B 1 7 ? 8.047 -6.105 15.812 1 95.81 7 ALA B CA 1
ATOM 633 C C . ALA B 1 7 ? 7.367 -7.219 15.016 1 95.81 7 ALA B C 1
ATOM 635 O O . ALA B 1 7 ? 8.008 -8.195 14.625 1 95.81 7 ALA B O 1
ATOM 636 N N . HIS B 1 8 ? 6.051 -7.047 14.734 1 94.75 8 HIS B N 1
ATOM 637 C CA . HIS B 1 8 ? 5.305 -8.164 14.156 1 94.75 8 HIS B CA 1
ATOM 638 C C . HIS B 1 8 ? 4.598 -7.746 12.875 1 94.75 8 HIS B C 1
ATOM 640 O O . HIS B 1 8 ? 4.043 -8.586 12.164 1 94.75 8 HIS B O 1
ATOM 646 N N . HIS B 1 9 ? 4.688 -6.441 12.586 1 96.38 9 HIS B N 1
ATOM 647 C CA . HIS B 1 9 ? 3.895 -5.93 11.477 1 96.38 9 HIS B CA 1
ATOM 648 C C . HIS B 1 9 ? 4.691 -4.934 10.641 1 96.38 9 HIS B C 1
ATOM 650 O O . HIS B 1 9 ? 5.621 -4.297 11.141 1 96.38 9 HIS B O 1
ATOM 656 N N . GLU B 1 10 ? 4.328 -4.879 9.367 1 96.75 10 GLU B N 1
ATOM 657 C CA . GLU B 1 10 ? 4.66 -3.721 8.539 1 96.75 10 GLU B CA 1
ATOM 658 C C . GLU B 1 10 ? 3.445 -2.82 8.336 1 96.75 10 GLU B C 1
ATOM 660 O O . GLU B 1 10 ? 2.316 -3.305 8.242 1 96.75 10 GLU B O 1
ATOM 665 N N . ALA B 1 11 ? 3.695 -1.522 8.32 1 97.5 11 ALA B N 1
ATOM 666 C CA . ALA B 1 11 ? 2.648 -0.531 8.086 1 97.5 11 ALA B CA 1
ATOM 667 C C . ALA B 1 11 ? 3.027 0.394 6.93 1 97.5 11 ALA B C 1
ATOM 669 O O . ALA B 1 11 ? 4.188 0.793 6.797 1 97.5 11 ALA B O 1
ATOM 670 N N . VAL B 1 12 ? 2.062 0.713 6.062 1 96.88 12 VAL B N 1
ATOM 671 C CA . VAL B 1 12 ? 2.27 1.594 4.918 1 96.88 12 VAL B CA 1
ATOM 672 C C . VAL B 1 12 ? 1.139 2.619 4.844 1 96.88 12 VAL B C 1
ATOM 674 O O . VAL B 1 12 ? -0.032 2.273 5.016 1 96.88 12 VAL B O 1
ATOM 677 N N . SER B 1 13 ? 1.544 3.873 4.629 1 96.81 13 SER B N 1
ATOM 678 C CA . SER B 1 13 ? 0.5 4.855 4.359 1 96.81 13 SER B CA 1
ATOM 679 C C . SER B 1 13 ? -0.244 4.535 3.066 1 96.81 13 SER B C 1
ATOM 681 O O . SER B 1 13 ? 0.356 4.059 2.1 1 96.81 13 SER B O 1
ATOM 683 N N . ALA B 1 14 ? -1.555 4.875 3.09 1 94.81 14 ALA B N 1
ATOM 684 C CA . ALA B 1 14 ? -2.404 4.473 1.973 1 94.81 14 ALA B CA 1
ATOM 685 C C . ALA B 1 14 ? -3.578 5.434 1.802 1 94.81 14 ALA B C 1
ATOM 687 O O . ALA B 1 14 ? -3.732 6.379 2.58 1 94.81 14 ALA B O 1
ATOM 688 N N . VAL B 1 15 ? -4.254 5.172 0.637 1 94.38 15 VAL B N 1
ATOM 689 C CA . VAL B 1 15 ? -5.477 5.902 0.314 1 94.38 15 VAL B CA 1
ATOM 690 C C . VAL B 1 15 ? -6.605 4.918 0.019 1 94.38 15 VAL B C 1
ATOM 692 O O . VAL B 1 15 ? -6.395 3.904 -0.651 1 94.38 15 VAL B O 1
ATOM 695 N N . VAL B 1 16 ? -7.77 5.199 0.524 1 89.69 16 VAL B N 1
ATOM 696 C CA . VAL B 1 16 ? -8.938 4.359 0.27 1 89.69 16 VAL B CA 1
ATOM 697 C C . VAL B 1 16 ? -10.023 5.176 -0.427 1 89.69 16 VAL B C 1
ATOM 699 O O . VAL B 1 16 ? -10.484 6.188 0.105 1 89.69 16 VAL B O 1
ATOM 702 N N . PRO B 1 17 ? -10.336 4.703 -1.653 1 86.75 17 PRO B N 1
ATOM 703 C CA . PRO B 1 17 ? -11.461 5.391 -2.293 1 86.75 17 PRO B CA 1
ATOM 704 C C . PRO B 1 17 ? -12.797 5.125 -1.589 1 86.75 17 PRO B C 1
ATOM 706 O O . PRO B 1 17 ? -13 4.039 -1.047 1 86.75 17 PRO B O 1
ATOM 709 N N . GLY B 1 18 ? -13.625 6.18 -1.544 1 82 18 GLY B N 1
ATOM 710 C CA . GLY B 1 18 ? -14.977 6.047 -1.012 1 82 18 GLY B CA 1
ATOM 711 C C . GLY B 1 18 ? -16.016 6.773 -1.838 1 82 18 GLY B C 1
ATOM 712 O O . GLY B 1 18 ? -15.703 7.352 -2.879 1 82 18 GLY B O 1
ATOM 713 N N . GLU B 1 19 ? -17.266 6.66 -1.423 1 82.88 19 GLU B N 1
ATOM 714 C CA . GLU B 1 19 ? -18.391 7.254 -2.135 1 82.88 19 GLU B CA 1
ATOM 715 C C . GLU B 1 19 ? -18.25 8.773 -2.215 1 82.88 19 GLU B C 1
ATOM 717 O O . GLU B 1 19 ? -18.625 9.383 -3.223 1 82.88 19 GLU B O 1
ATOM 722 N N . SER B 1 20 ? -17.75 9.406 -1.19 1 86 20 SER B N 1
ATOM 723 C CA . SER B 1 20 ? -17.688 10.859 -1.105 1 86 20 SER B CA 1
ATOM 724 C C . SER B 1 20 ? -16.281 11.383 -1.376 1 86 20 SER B C 1
ATOM 726 O O . SER B 1 20 ? -15.992 12.555 -1.144 1 86 20 SER B O 1
ATOM 728 N N . GLY B 1 21 ? -15.477 10.539 -1.829 1 91.62 21 GLY B N 1
ATOM 729 C CA . GLY B 1 21 ? -14.094 10.945 -2.053 1 91.62 21 GLY B CA 1
ATOM 730 C C . GLY B 1 21 ? -13.086 9.914 -1.578 1 91.62 21 GLY B C 1
ATOM 731 O O . GLY B 1 21 ? -13.289 8.711 -1.761 1 91.62 21 GLY B O 1
ATOM 732 N N . TYR B 1 22 ? -11.992 10.492 -1.051 1 93.62 22 TYR B N 1
ATOM 733 C CA . TYR B 1 22 ? -10.891 9.641 -0.631 1 93.62 22 TYR B CA 1
ATOM 734 C C . TYR B 1 22 ? -10.602 9.805 0.855 1 93.62 22 TYR B C 1
ATOM 736 O O . TYR B 1 22 ? -10.812 10.883 1.415 1 93.62 22 TYR B O 1
ATOM 744 N N . SER B 1 23 ? -10.188 8.766 1.455 1 94.75 23 SER B N 1
ATOM 745 C CA . SER B 1 23 ? -9.797 8.812 2.859 1 94.75 23 SER B CA 1
ATOM 746 C C . SER B 1 23 ? -8.328 8.422 3.037 1 94.75 23 SER B C 1
ATOM 748 O O . SER B 1 23 ? -7.797 7.625 2.266 1 94.75 23 SER B O 1
ATOM 750 N N . ALA B 1 24 ? -7.781 9.062 4.082 1 96.5 24 A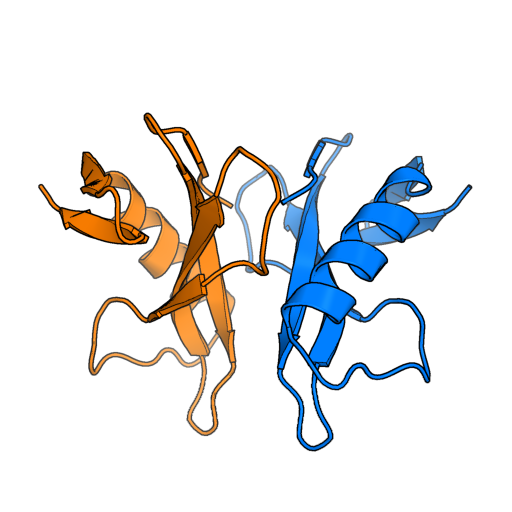LA B N 1
ATOM 751 C CA . ALA B 1 24 ? -6.465 8.617 4.531 1 96.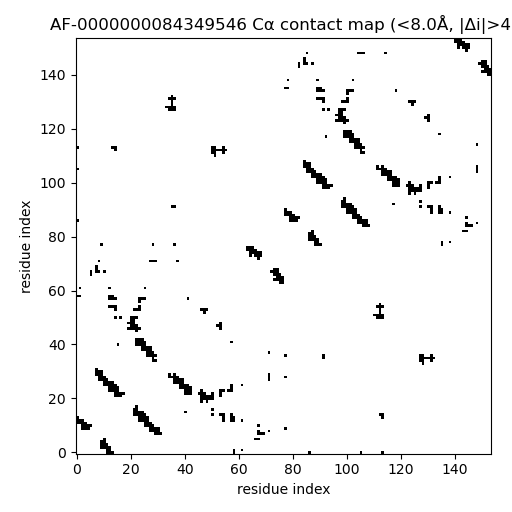5 24 ALA B CA 1
ATOM 752 C C . ALA B 1 24 ? -6.562 7.297 5.289 1 96.5 24 ALA B C 1
ATOM 754 O O . ALA B 1 24 ? -7.512 7.074 6.043 1 96.5 24 ALA B O 1
ATOM 755 N N . ALA B 1 25 ? -5.559 6.449 5.039 1 96 25 ALA B N 1
ATOM 756 C CA . ALA B 1 25 ? -5.578 5.137 5.68 1 96 25 ALA B CA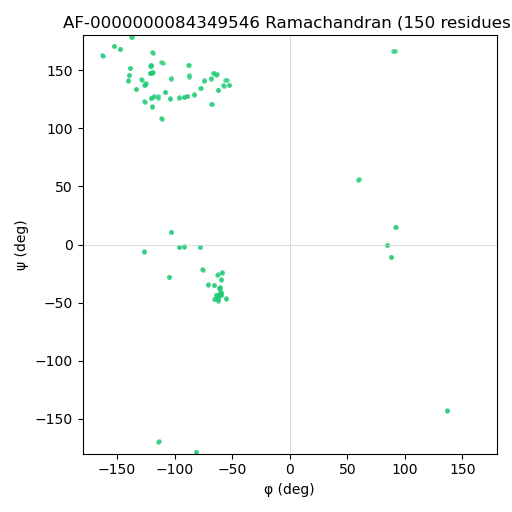 1
ATOM 757 C C . ALA B 1 25 ? -4.164 4.648 5.973 1 96 25 ALA B C 1
ATOM 759 O O . ALA B 1 25 ? -3.186 5.297 5.59 1 96 25 ALA B O 1
ATOM 760 N N . VAL B 1 26 ? -4.023 3.639 6.727 1 97.31 26 VAL B N 1
ATOM 761 C CA . VAL B 1 26 ? -2.812 2.861 6.961 1 97.31 26 VAL B CA 1
ATOM 762 C C . VAL B 1 26 ? -3.086 1.382 6.691 1 97.31 26 VAL B C 1
ATOM 764 O O . VAL B 1 26 ? -4.051 0.82 7.215 1 97.31 26 VAL B O 1
ATOM 767 N N . ALA B 1 27 ? -2.34 0.811 5.816 1 96 27 ALA B N 1
ATOM 768 C CA . ALA B 1 27 ? -2.365 -0.635 5.605 1 96 27 ALA B CA 1
ATOM 769 C C . ALA B 1 27 ? -1.367 -1.339 6.523 1 96 27 ALA B C 1
ATOM 771 O O . ALA B 1 27 ? -0.196 -0.958 6.586 1 96 27 ALA B O 1
ATOM 772 N N . VAL B 1 28 ? -1.844 -2.379 7.285 1 96.88 28 VAL B N 1
ATOM 773 C CA . VAL B 1 28 ? -1.007 -3.129 8.219 1 96.88 28 VAL B CA 1
ATOM 774 C C . VAL B 1 28 ? -1 -4.605 7.832 1 96.88 28 VAL B C 1
ATOM 776 O O . VAL B 1 28 ? -2.057 -5.203 7.621 1 96.88 28 VAL B O 1
ATOM 779 N N . LYS B 1 29 ? 0.14 -5.211 7.652 1 95.81 29 LYS B N 1
ATOM 780 C CA . LYS B 1 29 ? 0.259 -6.641 7.383 1 95.81 29 LYS B CA 1
ATOM 781 C C . LYS B 1 29 ? 1.259 -7.297 8.336 1 95.81 29 LYS B C 1
ATOM 783 O O . LYS B 1 29 ? 2.303 -6.719 8.641 1 95.81 29 LYS B O 1
ATOM 788 N N . ALA B 1 30 ? 0.917 -8.5 8.75 1 95.19 30 ALA B N 1
ATOM 789 C CA . ALA B 1 30 ? 1.849 -9.273 9.57 1 95.19 30 ALA B CA 1
ATOM 790 C C . ALA B 1 30 ? 3.1 -9.641 8.781 1 95.19 30 ALA B C 1
ATOM 792 O O . ALA B 1 30 ? 3.021 -9.938 7.582 1 95.19 30 ALA B O 1
ATOM 793 N N . LEU B 1 31 ? 4.25 -9.711 9.5 1 94.12 31 LEU B N 1
ATOM 794 C CA . LEU B 1 31 ? 5.531 -9.953 8.844 1 94.12 31 LEU B CA 1
ATOM 795 C C . LEU B 1 31 ? 5.668 -11.414 8.438 1 94.12 31 LEU B C 1
ATOM 797 O O . LEU B 1 31 ? 6.492 -11.75 7.582 1 94.12 31 LEU B O 1
ATOM 801 N N . ASP B 1 32 ? 4.91 -12.219 9.109 1 88.69 32 ASP B N 1
ATOM 802 C CA . ASP B 1 32 ? 5.016 -13.633 8.766 1 88.69 32 ASP B CA 1
ATOM 803 C C . ASP B 1 32 ? 4.25 -13.945 7.48 1 88.69 32 ASP B C 1
ATOM 805 O O . ASP B 1 32 ? 4.273 -15.086 7 1 88.69 32 ASP B O 1
ATOM 809 N N . GLY B 1 33 ? 3.605 -12.992 6.914 1 82.31 33 GLY B N 1
ATOM 810 C CA . GLY B 1 33 ? 2.992 -13.094 5.598 1 82.31 33 GLY B CA 1
ATOM 811 C C . GLY B 1 33 ? 1.606 -13.703 5.629 1 82.31 33 GLY B C 1
ATOM 812 O O . GLY B 1 33 ? 0.951 -13.82 4.59 1 82.31 33 GLY B O 1
ATOM 813 N N . MET B 1 34 ? 1.232 -14.031 6.809 1 79.88 34 MET B N 1
ATOM 814 C CA . MET B 1 34 ? -0.078 -14.664 6.922 1 79.88 34 MET B CA 1
ATOM 815 C C . MET B 1 34 ? -1.188 -13.617 6.961 1 79.88 34 MET B C 1
ATOM 817 O O . MET B 1 34 ? -1.059 -12.594 7.633 1 79.88 34 MET B O 1
ATOM 821 N N . GLY B 1 35 ? -2.113 -13.898 6.066 1 83.56 35 GLY B N 1
ATOM 822 C CA . GLY B 1 35 ? -3.273 -13.023 6.078 1 83.56 35 GLY B CA 1
ATOM 823 C C . GLY B 1 35 ? -3.137 -11.828 5.148 1 83.56 35 GLY B C 1
ATOM 824 O O . GLY B 1 35 ? -2.064 -11.594 4.586 1 83.56 35 GLY B O 1
ATOM 825 N N . ALA B 1 36 ? -4.148 -11.117 4.855 1 90.94 36 ALA B N 1
ATOM 826 C CA . ALA B 1 36 ? -4.195 -9.938 3.998 1 90.94 36 ALA B CA 1
ATOM 827 C C . ALA B 1 36 ? -3.908 -8.664 4.797 1 90.94 36 ALA B C 1
ATOM 829 O O . ALA B 1 36 ? -4.023 -8.656 6.023 1 90.94 36 ALA B O 1
ATOM 830 N N . PRO B 1 37 ? -3.41 -7.621 4.113 1 93.94 37 PRO B N 1
ATOM 831 C CA . PRO B 1 37 ? -3.281 -6.348 4.828 1 93.94 37 PRO B CA 1
ATOM 832 C C . PRO B 1 37 ? -4.605 -5.859 5.406 1 93.94 37 PRO B C 1
ATOM 834 O O . PRO B 1 37 ? -5.656 -6.02 4.777 1 93.94 37 PRO B O 1
ATOM 837 N N . ARG B 1 38 ? -4.523 -5.375 6.676 1 91.44 38 ARG B N 1
ATOM 838 C CA . ARG B 1 38 ? -5.652 -4.688 7.289 1 91.44 38 ARG B CA 1
ATOM 839 C C . ARG B 1 38 ? -5.57 -3.184 7.051 1 91.44 38 ARG B C 1
ATOM 841 O O . ARG B 1 38 ? -4.551 -2.557 7.348 1 91.44 38 ARG B O 1
ATOM 848 N N . PHE B 1 39 ? -6.746 -2.684 6.492 1 92.12 39 PHE B N 1
ATOM 849 C CA . PHE B 1 39 ? -6.762 -1.253 6.211 1 92.12 39 PHE B CA 1
ATOM 850 C C . PHE B 1 39 ? -7.418 -0.484 7.352 1 92.12 39 PHE B C 1
ATOM 852 O O . PHE B 1 39 ? -8.547 -0.783 7.742 1 92.12 39 PHE B O 1
ATOM 859 N N . HIS B 1 40 ? -6.758 0.494 7.867 1 94.81 40 HIS B N 1
ATOM 860 C CA . HIS B 1 40 ? -7.27 1.395 8.891 1 94.81 40 HIS B CA 1
ATOM 861 C C . HIS B 1 40 ? -7.477 2.801 8.344 1 94.81 40 HIS B C 1
ATOM 863 O O . HIS B 1 40 ? -6.508 3.498 8.031 1 94.81 40 HIS B O 1
ATOM 869 N N . LYS B 1 41 ? -8.703 3.158 8.203 1 94 41 LYS B N 1
ATOM 870 C CA . LYS B 1 41 ? -8.922 4.578 7.953 1 94 41 LYS B CA 1
ATOM 871 C C . LYS B 1 41 ? -8.438 5.43 9.125 1 94 41 LYS B C 1
ATOM 873 O O . LYS B 1 41 ? -8.68 5.09 10.289 1 94 41 LYS B O 1
ATOM 878 N N . ILE B 1 42 ? -7.75 6.395 8.68 1 96.69 42 ILE B N 1
ATOM 879 C CA . ILE B 1 42 ? -7.262 7.301 9.711 1 96.69 42 ILE B CA 1
ATOM 880 C C . ILE B 1 42 ? -7.816 8.703 9.477 1 96.69 42 ILE B C 1
ATOM 882 O O . ILE B 1 42 ? -8.344 8.992 8.398 1 96.69 42 ILE B O 1
ATOM 886 N N . LEU B 1 43 ? -7.738 9.562 10.438 1 95.12 43 LEU B N 1
ATOM 887 C CA . LEU B 1 43 ? -8.375 10.875 10.375 1 95.12 43 LEU B CA 1
ATOM 888 C C . LEU B 1 43 ? -9.883 10.734 10.219 1 95.12 43 LEU B C 1
ATOM 890 O O . LEU B 1 43 ? -10.469 11.312 9.297 1 95.12 43 LEU B O 1
ATOM 894 N N . GLU B 1 44 ? -10.438 10.039 11.125 1 88.81 44 GLU B N 1
ATOM 895 C CA . GLU B 1 44 ? -11.859 9.703 11.055 1 88.81 44 GLU B CA 1
ATOM 896 C C . GLU B 1 44 ? -12.719 10.945 10.867 1 88.81 44 GLU B C 1
ATOM 898 O O . GLU B 1 44 ? -12.492 11.969 11.523 1 88.81 44 GLU B O 1
ATOM 903 N N . GLY B 1 45 ? -13.648 10.836 10.039 1 88.19 45 GLY B N 1
ATOM 904 C CA . GLY B 1 45 ? -14.555 11.945 9.781 1 88.19 45 GLY B CA 1
ATOM 905 C C . GLY B 1 45 ? -14.055 12.883 8.695 1 88.19 45 GLY B C 1
ATOM 906 O O . GLY B 1 45 ? -14.789 13.773 8.25 1 88.19 45 GLY B O 1
ATOM 907 N N . GLN B 1 46 ? -12.898 12.742 8.312 1 93.5 46 GLN B N 1
ATOM 908 C CA . GLN B 1 46 ? -12.328 13.602 7.277 1 93.5 46 GLN B CA 1
ATOM 909 C C . GLN B 1 46 ? -12.242 12.875 5.938 1 93.5 46 GLN B C 1
ATOM 911 O O . GLN B 1 46 ? -11.773 11.734 5.871 1 93.5 46 GLN B O 1
ATOM 916 N N . THR B 1 47 ? -12.836 13.492 4.898 1 95 47 THR B N 1
ATOM 917 C CA . THR B 1 47 ? -12.695 13.023 3.523 1 95 47 THR B CA 1
ATOM 918 C C . THR B 1 47 ? -12.07 14.102 2.645 1 95 47 THR B C 1
ATOM 920 O O . THR B 1 47 ? -12.117 15.289 2.979 1 95 47 THR B O 1
ATOM 923 N N . PHE B 1 48 ? -11.438 13.586 1.59 1 96.31 48 PHE B N 1
ATOM 924 C CA . PHE B 1 48 ? -10.727 14.5 0.703 1 96.31 48 PHE B CA 1
ATOM 925 C C . PHE B 1 48 ? -11.273 14.406 -0.718 1 96.31 48 PHE B C 1
ATOM 927 O O . PHE B 1 48 ? -11.688 13.336 -1.161 1 96.31 48 PHE B O 1
ATOM 934 N N . LYS B 1 49 ? -11.258 15.445 -1.419 1 94.56 49 LYS B N 1
ATOM 935 C CA . LYS B 1 49 ? -11.773 15.484 -2.785 1 94.56 49 LYS B CA 1
ATOM 936 C C . LYS B 1 49 ? -10.859 14.711 -3.736 1 94.56 49 LYS B C 1
ATOM 938 O O . LYS B 1 49 ? -11.328 14.055 -4.664 1 94.56 49 LYS B O 1
ATOM 943 N N . THR B 1 50 ? -9.578 14.789 -3.436 1 93.25 50 THR B N 1
ATOM 944 C CA . THR B 1 50 ? -8.648 14.141 -4.355 1 93.25 50 THR B CA 1
ATOM 945 C C . THR B 1 50 ? -7.832 13.078 -3.633 1 93.25 50 THR B C 1
ATOM 947 O O . THR B 1 50 ? -7.586 13.18 -2.43 1 93.25 50 THR B O 1
ATOM 950 N N . ALA B 1 51 ? -7.434 12.141 -4.438 1 93.44 51 ALA B N 1
ATOM 951 C CA . ALA B 1 51 ? -6.559 11.102 -3.904 1 93.44 51 ALA B CA 1
ATOM 952 C C . ALA B 1 51 ? -5.246 11.695 -3.393 1 93.44 51 ALA B C 1
ATOM 954 O O . ALA B 1 51 ? -4.699 11.227 -2.391 1 93.44 51 ALA B O 1
ATOM 955 N N . SER B 1 52 ? -4.746 12.695 -4.109 1 94.19 52 SER B N 1
ATOM 956 C CA . SER B 1 52 ? -3.475 13.312 -3.746 1 94.19 52 SER B CA 1
ATOM 957 C C . SER B 1 52 ? -3.543 13.953 -2.361 1 94.19 52 SER B C 1
ATOM 959 O O . SER B 1 52 ? -2.619 13.805 -1.56 1 94.19 52 SER B O 1
ATOM 961 N N . ASP B 1 53 ? -4.605 14.625 -2.09 1 94.81 53 ASP B N 1
ATOM 962 C CA . ASP B 1 53 ? -4.766 15.242 -0.776 1 94.81 53 ASP B CA 1
ATOM 963 C C . ASP B 1 53 ? -4.844 14.188 0.322 1 94.81 53 ASP B C 1
ATOM 965 O O . ASP B 1 53 ? -4.258 14.352 1.395 1 94.81 53 ASP B O 1
ATOM 969 N N . ALA B 1 54 ? -5.582 13.203 0.036 1 95.38 54 ALA B N 1
ATOM 970 C CA . ALA B 1 54 ? -5.707 12.109 1.001 1 95.38 54 ALA B CA 1
ATOM 971 C C . ALA B 1 54 ? -4.352 11.461 1.273 1 95.38 54 ALA B C 1
ATOM 973 O O . ALA B 1 54 ? -4.031 11.133 2.418 1 95.38 54 ALA B O 1
ATOM 974 N N . ASP B 1 55 ? -3.564 11.273 0.236 1 95.88 55 ASP B N 1
ATOM 975 C CA . ASP B 1 55 ? -2.236 10.68 0.352 1 95.88 55 ASP B CA 1
ATOM 976 C C . ASP B 1 55 ? -1.321 11.547 1.215 1 95.88 55 ASP B C 1
ATOM 978 O O . ASP B 1 55 ? -0.591 11.031 2.064 1 95.88 55 ASP B O 1
ATOM 982 N N . ASP B 1 56 ? -1.317 12.844 0.977 1 95.56 56 ASP B N 1
ATOM 983 C CA . ASP B 1 56 ? -0.512 13.766 1.771 1 95.56 56 ASP B CA 1
ATOM 984 C C . ASP B 1 56 ? -0.902 13.703 3.246 1 95.56 56 ASP B C 1
ATOM 986 O O . ASP B 1 56 ? -0.035 13.68 4.121 1 95.56 56 ASP B O 1
ATOM 990 N N . ALA B 1 57 ? -2.154 13.672 3.441 1 96.56 57 ALA B N 1
ATOM 991 C CA . ALA B 1 57 ? -2.66 13.609 4.809 1 96.56 57 ALA B CA 1
ATOM 992 C C . ALA B 1 57 ? -2.264 12.297 5.48 1 96.56 57 ALA B C 1
ATOM 994 O O . ALA B 1 57 ? -1.861 12.281 6.648 1 96.56 57 ALA B O 1
ATOM 995 N N . ALA B 1 58 ? -2.467 11.219 4.781 1 96.88 58 ALA B N 1
ATOM 996 C CA . ALA B 1 58 ? -2.068 9.914 5.305 1 96.88 58 ALA B CA 1
ATOM 997 C C . ALA B 1 58 ? -0.588 9.898 5.672 1 96.88 58 ALA B C 1
ATOM 999 O O . ALA B 1 58 ? -0.217 9.453 6.758 1 96.88 58 ALA B O 1
ATOM 1000 N N . ALA B 1 59 ? 0.261 10.422 4.766 1 96.69 59 ALA B N 1
ATOM 1001 C CA . ALA B 1 59 ? 1.704 10.445 4.988 1 96.69 59 ALA B CA 1
ATOM 1002 C C . ALA B 1 59 ? 2.055 11.289 6.211 1 96.69 59 ALA B C 1
ATOM 1004 O O . ALA B 1 59 ? 2.895 10.898 7.023 1 96.69 59 ALA B O 1
ATOM 1005 N N . ALA B 1 60 ? 1.399 12.43 6.266 1 96.38 60 ALA B N 1
ATOM 1006 C CA . ALA B 1 60 ? 1.661 13.32 7.391 1 96.38 60 ALA B CA 1
ATOM 1007 C C . ALA B 1 60 ? 1.288 12.664 8.719 1 96.38 60 ALA B C 1
ATOM 1009 O O . ALA B 1 60 ? 2.062 12.695 9.672 1 96.38 60 ALA B O 1
ATOM 1010 N N . ARG B 1 61 ? 0.098 12.062 8.789 1 97.12 61 ARG B N 1
ATOM 1011 C CA . ARG B 1 61 ? -0.331 11.414 10.023 1 97.12 61 ARG B CA 1
ATOM 1012 C C . ARG B 1 61 ? 0.542 10.203 10.344 1 97.12 61 ARG B C 1
ATOM 1014 O O . ARG B 1 61 ? 0.826 9.922 11.508 1 97.12 61 ARG B O 1
ATOM 1021 N N . PHE B 1 62 ? 0.988 9.492 9.312 1 97.44 62 PHE B N 1
ATOM 1022 C CA . PHE B 1 62 ? 1.796 8.281 9.43 1 97.44 62 PHE B CA 1
ATOM 1023 C C . PHE B 1 62 ? 3.102 8.578 10.156 1 97.44 62 PHE B C 1
ATOM 1025 O O . PHE B 1 62 ? 3.623 7.719 10.875 1 97.44 62 PHE B O 1
ATOM 1032 N N . GLU B 1 63 ? 3.617 9.781 10.031 1 97.44 63 GLU B N 1
ATOM 1033 C CA . GLU B 1 63 ? 4.844 10.164 10.727 1 97.44 63 GLU B CA 1
ATOM 1034 C C . GLU B 1 63 ? 4.684 10.023 12.234 1 97.44 63 GLU B C 1
ATOM 1036 O O . GLU B 1 63 ? 5.664 9.781 12.945 1 97.44 63 GLU B O 1
ATOM 1041 N N . HIS B 1 64 ? 3.518 10.078 12.688 1 97.75 64 HIS B N 1
ATOM 1042 C CA . HIS B 1 64 ? 3.24 10.047 14.125 1 97.75 64 HIS B CA 1
ATOM 1043 C C . HIS B 1 64 ? 2.908 8.633 14.594 1 97.75 64 HIS B C 1
ATOM 1045 O O . HIS B 1 64 ? 2.629 8.422 15.773 1 97.75 64 HIS B O 1
ATOM 1051 N N . LEU B 1 65 ? 2.871 7.691 13.719 1 98.25 65 LEU B N 1
ATOM 1052 C CA . LEU B 1 65 ? 2.674 6.301 14.102 1 98.25 65 LEU B CA 1
ATOM 1053 C C . LEU B 1 65 ? 3.883 5.77 14.867 1 98.25 65 LEU B C 1
ATOM 1055 O O . LEU B 1 65 ? 4.992 5.727 14.328 1 98.25 65 LEU B O 1
ATOM 1059 N N . ILE B 1 66 ? 3.621 5.332 16.078 1 97.94 66 ILE B N 1
ATOM 1060 C CA . ILE B 1 66 ? 4.785 4.988 16.891 1 97.94 66 ILE B CA 1
ATOM 1061 C C . ILE B 1 66 ? 4.922 3.471 16.984 1 97.94 66 ILE B C 1
ATOM 1063 O O . ILE B 1 66 ? 6.012 2.953 17.234 1 97.94 66 ILE B O 1
ATOM 1067 N N . ASP B 1 67 ? 3.799 2.795 16.875 1 98.06 67 ASP B N 1
ATOM 1068 C CA . ASP B 1 67 ? 3.857 1.339 16.953 1 98.06 67 ASP B CA 1
ATOM 1069 C C . ASP B 1 67 ? 2.582 0.71 16.391 1 98.06 67 ASP B C 1
ATOM 1071 O O . ASP B 1 67 ? 1.605 1.411 16.109 1 98.06 67 ASP B O 1
ATOM 1075 N N . VAL B 1 68 ? 2.621 -0.531 16.062 1 97.75 68 VAL B N 1
ATOM 1076 C CA . VAL B 1 68 ? 1.481 -1.411 15.828 1 97.75 68 VAL B CA 1
ATOM 1077 C C . VAL B 1 68 ? 1.489 -2.555 16.844 1 97.75 68 VAL B C 1
ATOM 1079 O O . VAL B 1 68 ? 2.465 -3.301 16.938 1 97.75 68 VAL B O 1
ATOM 1082 N N . ASP B 1 69 ? 0.429 -2.744 17.5 1 96.25 69 ASP B N 1
ATOM 1083 C CA . ASP B 1 69 ? 0.475 -3.74 18.578 1 96.25 69 ASP B CA 1
ATOM 1084 C C . ASP B 1 69 ? 0.301 -5.152 18.016 1 96.25 69 ASP B C 1
ATOM 1086 O O . ASP B 1 69 ? 0.168 -5.332 16.797 1 96.25 69 ASP B O 1
ATOM 1090 N N . ALA B 1 70 ? 0.304 -6.137 18.906 1 93.5 70 ALA B N 1
ATOM 1091 C CA . ALA B 1 70 ? 0.325 -7.539 18.5 1 93.5 70 ALA B CA 1
ATOM 1092 C C . ALA B 1 70 ? -0.928 -7.898 17.703 1 93.5 70 ALA B C 1
ATOM 1094 O O . ALA B 1 70 ? -0.906 -8.812 16.875 1 93.5 70 ALA B O 1
ATOM 1095 N N . GLU B 1 71 ? -2.076 -7.148 17.922 1 92.75 71 GLU B N 1
ATOM 1096 C CA . GLU B 1 71 ? -3.336 -7.426 17.234 1 92.75 71 GLU B CA 1
ATOM 1097 C C . GLU B 1 71 ? -3.455 -6.605 15.953 1 92.75 71 GLU B C 1
ATOM 1099 O O . GLU B 1 71 ? -4.465 -6.691 15.25 1 92.75 71 GLU B O 1
ATOM 1104 N N . GLY B 1 72 ? -2.49 -5.801 15.672 1 94.44 72 GLY B N 1
ATOM 1105 C CA . GLY B 1 72 ? -2.486 -5.039 14.43 1 94.44 72 GLY B CA 1
ATOM 1106 C C . GLY B 1 72 ? -3.131 -3.674 14.562 1 94.44 72 GLY B C 1
ATOM 1107 O O . GLY B 1 72 ? -3.506 -3.059 13.562 1 94.44 72 GLY B O 1
ATOM 1108 N N . GLN B 1 73 ? -3.309 -3.25 15.883 1 96.88 73 GLN B N 1
ATOM 1109 C CA . GLN B 1 73 ? -3.885 -1.925 16.094 1 96.88 73 GLN B CA 1
ATOM 1110 C C . GLN B 1 73 ? -2.801 -0.851 16.109 1 96.88 73 GLN B C 1
ATOM 1112 O O . GLN B 1 73 ? -1.71 -1.066 16.641 1 96.88 73 GLN B O 1
ATOM 1117 N N . LEU B 1 74 ? -3.207 0.285 15.562 1 98.12 74 LEU B N 1
ATOM 1118 C CA . LEU B 1 74 ? -2.268 1.395 15.445 1 98.12 74 LEU B CA 1
ATOM 1119 C C . LEU B 1 74 ? -2.084 2.092 16.797 1 98.12 74 LEU B C 1
ATOM 1121 O O . LEU B 1 74 ? -3.059 2.328 17.516 1 98.12 74 LEU B O 1
ATOM 1125 N N . ILE B 1 75 ? -0.834 2.354 17.094 1 98.12 75 ILE B N 1
ATOM 1126 C CA . ILE B 1 75 ? -0.485 3.145 18.266 1 98.12 75 ILE B CA 1
ATOM 1127 C C . ILE B 1 75 ? 0.166 4.453 17.828 1 98.12 75 ILE B C 1
ATOM 1129 O O . ILE B 1 75 ? 1.18 4.449 17.141 1 98.12 75 ILE B O 1
ATOM 1133 N N . TRP B 1 76 ? -0.389 5.492 18.344 1 96.88 76 TRP B N 1
ATOM 1134 C CA . TRP B 1 76 ? 0.03 6.812 17.891 1 96.88 76 TRP B CA 1
ATOM 1135 C C . TRP B 1 76 ? 0.773 7.562 18.984 1 96.88 76 TRP B C 1
ATOM 1137 O O . TRP B 1 76 ? 0.648 7.23 20.172 1 96.88 76 TRP B O 1
ATOM 1147 N N . ASP B 1 77 ? 1.654 8.602 18.406 1 90.19 77 ASP B N 1
ATOM 1148 C CA . ASP B 1 77 ? 2.355 9.469 19.344 1 90.19 77 ASP B CA 1
ATOM 1149 C C . ASP B 1 77 ? 1.373 10.312 20.156 1 90.19 77 ASP B C 1
ATOM 1151 O O . ASP B 1 77 ? 0.261 10.586 19.703 1 90.19 77 ASP B O 1
#

Radius of gyration: 14.65 Å; Cα contacts (8 Å, |Δi|>4): 353; chains: 2; bounding box: 32×30×36 Å

pLDDT: mean 93.92, std 4.18, range [79.88, 98.25]

Solvent-accessible surface area (backbone atoms only — not comparable to full-atom values): 8431 Å² total; per-residue (Å²): 116,49,73,49,79,53,95,58,34,35,40,31,33,30,66,42,85,52,97,84,28,16,26,18,19,36,36,35,28,44,67,85,62,62,67,35,68,46,77,40,76,40,65,81,94,52,72,23,86,39,57,38,58,11,31,52,49,14,40,59,56,49,72,40,53,70,48,55,47,98,88,66,47,83,35,69,112,116,49,73,50,77,54,96,58,32,35,37,32,32,32,66,42,83,53,97,83,28,15,25,18,20,36,36,34,30,45,69,86,61,62,67,34,67,45,79,39,77,40,64,81,93,52,70,23,85,37,56,39,57,11,32,52,49,14,39,59,55,48,72,42,53,70,48,56,47,98,87,67,47,83,35,68,111

Secondary structure (DSSP, 8-state):
--EEE-SSEEEEEEEEEETTEEEEEEEEEETT--SPPEEEE-STT--BSSHHHHHHHHHHHHTTEEEE-TTS-EEE-/--EEE-SSEEEEEEEEEETTEEEEEEEEEETT--SPPEEEE-STT--BSSHHHHHHHHHHHHTTEEEE-TTS-EEE-